Protein AF-A0A927DYT1-F1 (afdb_monomer_lite)

Sequence (85 aa):
MFANERRPGRPKTNPLSRDEQLRINKRNQLKRDKVRGLKRVELKLNADAVDALNELAEARNMSRSDLIEEMLMTQLTALRSRGKV

Secondary structure (DSSP, 8-state):
--TT----PSPSS-SS-HHHHHHHHHHHHHHHHHHTT---------HHHHHHHHHHHHHTTS-HHHHHHHHHHHHHHHHHHTT--

Organism: Klebsiella pneumoniae (NCBI:txid573)

InterPro domains:
  IPR010985 Ribbon-helix-helix [SSF47598] (39-72)
  IPR019661 Replication regulatory protein RepA2 [PF10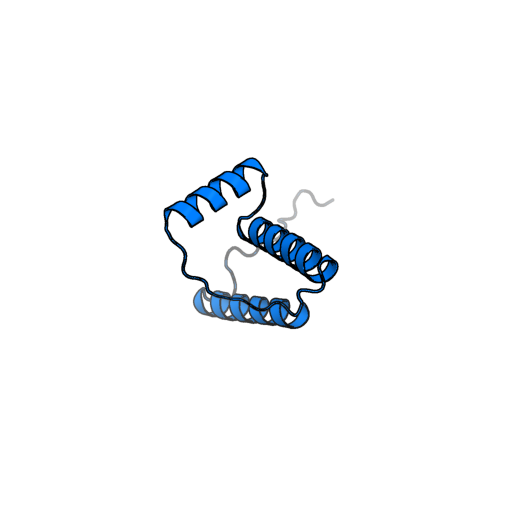723] (4-72)

Structure (mmCIF, N/CA/C/O backbone):
data_AF-A0A927DYT1-F1
#
_entry.id   AF-A0A927DYT1-F1
#
loop_
_atom_site.group_PDB
_atom_site.id
_atom_site.type_symbol
_atom_site.label_atom_id
_atom_site.label_alt_id
_atom_site.label_comp_id
_atom_site.label_asym_id
_atom_site.label_entity_id
_atom_site.label_seq_id
_atom_site.pdbx_PDB_ins_code
_atom_site.Cartn_x
_atom_site.Cartn_y
_atom_site.Cartn_z
_atom_site.occupancy
_atom_site.B_iso_or_equiv
_atom_site.auth_seq_id
_atom_site.auth_comp_id
_atom_site.auth_asym_id
_atom_site.auth_atom_id
_atom_site.pdbx_PDB_model_num
ATOM 1 N N . MET A 1 1 ? 32.708 -35.449 -19.500 1.00 55.19 1 MET A N 1
ATOM 2 C CA . MET A 1 1 ? 32.867 -35.001 -20.901 1.00 55.19 1 MET A CA 1
ATOM 3 C C . MET A 1 1 ? 32.152 -33.662 -21.182 1.00 55.19 1 MET A C 1
ATOM 5 O O . MET A 1 1 ? 31.531 -33.537 -22.213 1.00 55.19 1 MET A O 1
ATOM 9 N N . PHE A 1 2 ? 32.255 -32.633 -20.319 1.00 57.28 2 PHE A N 1
ATOM 10 C CA . PHE A 1 2 ? 31.701 -31.280 -20.602 1.00 57.28 2 PHE A CA 1
ATOM 11 C C . PHE A 1 2 ? 32.499 -30.138 -19.932 1.00 57.28 2 PHE A C 1
ATOM 13 O O . PHE A 1 2 ? 32.006 -29.025 -19.779 1.00 57.28 2 PHE A O 1
ATOM 20 N N . ALA A 1 3 ? 33.724 -30.406 -19.466 1.00 58.03 3 ALA A N 1
ATOM 21 C CA . ALA A 1 3 ? 34.493 -29.448 -18.662 1.00 58.03 3 ALA A CA 1
ATOM 22 C C . ALA A 1 3 ? 35.133 -28.314 -19.490 1.00 58.03 3 ALA A C 1
ATOM 24 O O . ALA A 1 3 ? 35.456 -27.271 -18.934 1.00 58.03 3 ALA A O 1
ATOM 25 N N . ASN A 1 4 ? 35.270 -28.497 -20.809 1.00 63.31 4 ASN A N 1
ATOM 26 C CA . ASN A 1 4 ? 35.916 -27.540 -21.718 1.00 63.31 4 ASN A CA 1
ATOM 27 C C . ASN A 1 4 ? 34.932 -26.812 -22.653 1.00 63.31 4 ASN A C 1
ATOM 29 O O . ASN A 1 4 ? 35.359 -26.065 -23.531 1.00 63.31 4 ASN A O 1
ATOM 33 N N . GLU A 1 5 ? 33.620 -27.003 -22.485 1.00 55.62 5 GLU A N 1
ATOM 34 C CA . GLU A 1 5 ? 32.621 -26.281 -23.275 1.00 55.62 5 GLU A CA 1
ATOM 35 C C . GLU A 1 5 ? 32.283 -24.937 -22.622 1.00 55.62 5 GLU A C 1
ATOM 37 O O . GLU A 1 5 ? 31.806 -24.866 -21.485 1.00 55.62 5 GLU A O 1
ATOM 42 N N . ARG A 1 6 ? 32.500 -23.840 -23.359 1.00 62.00 6 ARG A N 1
ATOM 43 C CA . ARG A 1 6 ? 31.997 -22.516 -22.979 1.00 62.00 6 ARG A CA 1
ATOM 44 C C . ARG A 1 6 ? 30.471 -22.555 -22.996 1.00 62.00 6 ARG A C 1
ATOM 46 O O . ARG A 1 6 ? 29.860 -22.448 -24.055 1.00 62.00 6 ARG A O 1
ATOM 53 N N . ARG A 1 7 ? 29.849 -22.677 -21.821 1.00 66.12 7 ARG A N 1
ATOM 54 C CA . ARG A 1 7 ? 28.401 -22.480 -21.676 1.00 66.12 7 ARG A CA 1
ATOM 55 C C . ARG A 1 7 ? 28.072 -21.058 -22.145 1.00 66.12 7 ARG A C 1
ATOM 57 O O . ARG A 1 7 ? 28.684 -20.123 -21.621 1.00 66.12 7 ARG A O 1
ATOM 64 N N . PRO A 1 8 ? 27.150 -20.862 -23.104 1.00 68.62 8 PRO A N 1
ATOM 65 C CA . PRO A 1 8 ? 26.686 -19.526 -23.439 1.00 68.62 8 PRO A CA 1
ATOM 66 C C . PRO A 1 8 ? 26.142 -18.892 -22.155 1.00 68.62 8 PRO A C 1
ATOM 68 O O . PRO A 1 8 ? 25.177 -19.378 -21.566 1.00 68.62 8 PRO A O 1
ATOM 71 N N . GLY A 1 9 ? 26.820 -17.857 -21.661 1.00 71.75 9 GLY A N 1
ATOM 72 C CA . GLY A 1 9 ? 26.341 -17.095 -20.514 1.00 71.75 9 GLY A CA 1
ATOM 73 C C . GLY A 1 9 ? 25.022 -16.397 -20.847 1.00 71.75 9 GLY A C 1
ATOM 74 O O . GLY A 1 9 ? 24.657 -16.256 -22.016 1.00 71.75 9 GLY A O 1
ATOM 75 N N . ARG A 1 10 ? 24.316 -15.921 -19.814 1.00 72.38 10 ARG A N 1
ATOM 76 C CA . ARG A 1 10 ? 23.150 -15.042 -19.985 1.00 72.38 10 ARG A CA 1
ATOM 77 C C . ARG A 1 10 ? 23.519 -13.928 -20.982 1.00 72.38 10 ARG A C 1
ATOM 79 O O . ARG A 1 10 ? 24.533 -13.265 -20.748 1.00 72.38 10 ARG A O 1
ATOM 86 N N . PRO A 1 11 ? 22.743 -13.719 -22.064 1.00 68.62 11 PRO A N 1
ATOM 87 C CA . PRO A 1 11 ? 23.001 -12.657 -23.028 1.00 68.62 11 PRO A CA 1
ATOM 88 C C . PRO A 1 11 ? 23.262 -11.341 -22.295 1.00 68.62 11 PRO A C 1
ATOM 90 O O . PRO A 1 11 ? 22.485 -10.946 -21.422 1.00 68.62 11 PRO A O 1
ATOM 93 N N . LYS A 1 12 ? 24.403 -10.711 -22.593 1.00 60.69 12 LYS A N 1
ATOM 94 C CA . LYS A 1 12 ? 24.932 -9.575 -21.819 1.00 60.69 12 LYS A CA 1
ATOM 95 C C . LYS A 1 12 ? 24.047 -8.327 -21.915 1.00 60.69 12 LYS A C 1
ATOM 97 O O . LYS A 1 12 ? 24.191 -7.410 -21.114 1.00 60.69 12 LYS A O 1
ATOM 102 N N . THR A 1 13 ? 23.131 -8.299 -22.875 1.00 67.38 13 THR A N 1
ATOM 103 C CA . THR A 1 13 ? 22.244 -7.178 -23.156 1.00 67.38 13 THR A CA 1
ATOM 104 C C . THR A 1 13 ? 20.822 -7.688 -23.359 1.00 67.38 13 THR A C 1
ATOM 106 O O . THR A 1 13 ? 20.589 -8.717 -23.994 1.00 67.38 13 THR A O 1
ATOM 109 N N . ASN A 1 14 ? 19.854 -6.979 -22.776 1.00 68.75 14 ASN A N 1
ATOM 110 C CA . ASN A 1 14 ? 18.450 -7.187 -23.104 1.00 68.75 14 ASN A CA 1
ATOM 111 C C . ASN A 1 14 ? 18.266 -6.858 -24.600 1.00 68.75 14 ASN A C 1
ATOM 113 O O . ASN A 1 14 ? 18.724 -5.791 -25.009 1.00 68.75 14 ASN A O 1
ATOM 117 N N . PRO A 1 15 ? 17.635 -7.728 -25.417 1.00 82.81 15 PRO A N 1
ATOM 118 C CA . PRO A 1 15 ? 17.380 -7.440 -26.833 1.00 82.81 15 PRO A CA 1
ATOM 119 C C . PRO A 1 15 ? 16.466 -6.225 -27.048 1.00 82.81 15 PRO A C 1
ATOM 121 O O . PRO A 1 15 ? 16.377 -5.721 -28.161 1.00 82.81 15 PRO A O 1
ATOM 124 N N . LEU A 1 16 ? 15.783 -5.769 -25.997 1.00 82.81 16 LEU A N 1
ATOM 125 C CA . LEU A 1 16 ? 14.908 -4.605 -26.014 1.00 82.81 16 LEU A CA 1
ATOM 126 C C . LEU A 1 16 ? 15.624 -3.368 -25.480 1.00 82.81 16 LEU A C 1
ATOM 128 O O . LEU A 1 16 ? 16.364 -3.440 -24.492 1.00 82.81 16 LEU A O 1
ATOM 132 N N . SER A 1 17 ? 15.302 -2.213 -26.059 1.00 88.81 17 SER A N 1
ATOM 133 C CA . SER A 1 17 ? 15.644 -0.932 -25.445 1.00 88.81 17 SER A CA 1
ATOM 134 C C . SER A 1 17 ? 14.979 -0.789 -24.068 1.00 88.81 17 SER A C 1
ATOM 136 O O . SER A 1 17 ? 13.963 -1.425 -23.759 1.00 88.81 17 SER A O 1
ATOM 138 N N . ARG A 1 18 ? 15.535 0.083 -23.218 1.00 87.94 18 ARG A N 1
ATOM 139 C CA . ARG A 1 18 ? 14.983 0.365 -21.883 1.00 87.94 18 ARG A CA 1
ATOM 140 C C . ARG A 1 18 ? 13.519 0.807 -21.954 1.00 87.94 18 ARG A C 1
ATOM 142 O O . ARG A 1 18 ? 12.711 0.351 -21.148 1.00 87.94 18 ARG A O 1
ATOM 149 N N . ASP A 1 19 ? 13.167 1.632 -22.933 1.00 90.69 19 ASP A N 1
ATOM 150 C CA . ASP A 1 19 ? 11.810 2.164 -23.088 1.00 90.69 19 ASP A CA 1
ATOM 151 C C . ASP A 1 19 ? 10.808 1.082 -23.499 1.00 90.69 19 ASP A C 1
ATOM 153 O O . ASP A 1 19 ? 9.695 1.008 -22.968 1.00 90.69 19 ASP A O 1
ATOM 157 N N . GLU A 1 20 ? 11.209 0.185 -24.400 1.00 92.25 20 GLU A N 1
ATOM 158 C CA . GLU A 1 20 ? 10.406 -0.983 -24.767 1.00 92.25 20 GLU A CA 1
ATOM 159 C C . GLU A 1 20 ? 10.234 -1.934 -23.584 1.00 92.25 20 GLU A C 1
ATOM 161 O O . GLU A 1 20 ? 9.121 -2.399 -23.314 1.00 92.25 20 GLU A O 1
ATOM 166 N N . GLN A 1 21 ? 11.309 -2.172 -22.829 1.00 91.25 21 GLN A N 1
ATOM 167 C CA . GLN A 1 21 ? 11.273 -2.992 -21.626 1.00 91.25 21 GLN A CA 1
ATOM 168 C C . GLN A 1 21 ? 10.308 -2.410 -20.583 1.00 91.25 21 GLN A C 1
ATOM 170 O O . GLN A 1 21 ? 9.489 -3.148 -20.030 1.00 91.25 21 GLN A O 1
ATOM 175 N N . LEU A 1 22 ? 10.352 -1.098 -20.330 1.00 92.38 22 LEU A N 1
ATOM 176 C CA . LEU A 1 22 ? 9.435 -0.425 -19.404 1.00 92.38 22 LEU A CA 1
ATOM 177 C C . LEU A 1 22 ? 7.976 -0.555 -19.862 1.00 92.38 22 LEU A C 1
ATOM 179 O O . LEU A 1 22 ? 7.102 -0.873 -19.050 1.00 92.38 22 LEU A O 1
ATOM 183 N N . ARG A 1 23 ? 7.709 -0.395 -21.165 1.00 95.25 23 ARG A N 1
ATOM 184 C CA . ARG A 1 23 ? 6.366 -0.542 -21.751 1.00 95.25 23 ARG A CA 1
ATOM 185 C C . ARG A 1 23 ? 5.819 -1.961 -21.583 1.00 95.25 23 ARG A C 1
ATOM 187 O O . ARG A 1 23 ? 4.664 -2.135 -21.186 1.00 95.25 23 ARG A O 1
ATOM 194 N N . ILE A 1 24 ? 6.645 -2.976 -21.841 1.00 94.06 24 ILE A N 1
ATOM 195 C CA . ILE A 1 24 ? 6.275 -4.390 -21.677 1.00 94.06 24 ILE A CA 1
ATOM 196 C C . ILE A 1 24 ? 6.049 -4.726 -20.202 1.00 94.06 24 ILE A C 1
ATOM 198 O O . ILE A 1 24 ? 5.030 -5.329 -19.863 1.00 94.06 24 ILE A O 1
ATOM 202 N N . ASN A 1 25 ? 6.938 -4.286 -19.311 1.00 94.38 25 ASN A N 1
ATOM 203 C CA . ASN A 1 25 ? 6.795 -4.503 -17.872 1.00 94.38 25 ASN A CA 1
ATOM 204 C C . ASN A 1 25 ? 5.499 -3.890 -17.336 1.00 94.38 25 ASN A C 1
ATOM 206 O O . ASN A 1 25 ? 4.769 -4.553 -16.596 1.00 94.38 25 ASN A O 1
ATOM 210 N N . LYS A 1 26 ? 5.166 -2.664 -17.762 1.00 94.12 26 LYS A N 1
ATOM 211 C CA . LYS A 1 26 ? 3.915 -2.006 -17.379 1.00 94.12 26 LYS A CA 1
ATOM 212 C C . LYS A 1 26 ? 2.692 -2.763 -17.892 1.00 94.12 26 LYS A C 1
ATOM 214 O O . LYS A 1 26 ? 1.751 -2.984 -17.134 1.00 94.12 26 LYS A O 1
ATOM 219 N N . ARG A 1 27 ? 2.708 -3.214 -19.151 1.00 95.12 27 ARG A N 1
ATOM 220 C CA . ARG A 1 27 ? 1.619 -4.024 -19.721 1.00 95.12 27 ARG A CA 1
ATOM 221 C C . ARG A 1 27 ? 1.426 -5.332 -18.950 1.00 95.12 27 ARG A C 1
ATOM 223 O O . ARG A 1 27 ? 0.295 -5.691 -18.634 1.00 95.12 27 ARG A O 1
ATOM 230 N N . ASN A 1 28 ? 2.515 -6.021 -18.615 1.00 94.94 28 ASN A N 1
ATOM 231 C CA . ASN A 1 28 ? 2.471 -7.265 -17.848 1.00 94.94 28 ASN A CA 1
ATOM 232 C C . ASN A 1 28 ? 1.959 -7.041 -16.422 1.00 94.94 28 ASN A C 1
ATOM 234 O O . ASN A 1 28 ? 1.175 -7.852 -15.936 1.00 94.94 28 ASN A O 1
ATOM 238 N N . GLN A 1 29 ? 2.350 -5.939 -15.773 1.00 90.50 29 GLN A N 1
ATOM 239 C CA . GLN A 1 29 ? 1.799 -5.532 -14.479 1.00 90.50 29 GLN A CA 1
ATOM 240 C C . GLN A 1 29 ? 0.278 -5.365 -14.566 1.00 90.50 29 GLN A C 1
ATOM 242 O O . GLN A 1 29 ? -0.444 -6.063 -13.865 1.00 90.50 29 GLN A O 1
ATOM 247 N N . LEU A 1 30 ? -0.211 -4.537 -15.495 1.00 92.44 30 LEU A N 1
ATOM 248 C CA . LEU A 1 30 ? -1.648 -4.299 -15.670 1.00 92.44 30 LEU A CA 1
ATOM 249 C C . LEU A 1 30 ? -2.422 -5.586 -15.988 1.00 92.44 30 LEU A C 1
ATOM 251 O O . LEU A 1 30 ? -3.525 -5.786 -15.485 1.00 92.44 30 LEU A O 1
ATOM 255 N N . LYS A 1 31 ? -1.845 -6.481 -16.802 1.00 94.38 31 LYS A N 1
ATOM 256 C CA . LYS A 1 31 ? -2.451 -7.784 -17.107 1.00 94.38 31 LYS A CA 1
ATOM 257 C C . LYS A 1 31 ? -2.565 -8.654 -15.852 1.00 94.38 31 LYS A C 1
ATOM 259 O O . LYS A 1 31 ? -3.617 -9.251 -15.646 1.00 94.38 31 LYS A O 1
ATOM 264 N N . ARG A 1 32 ? -1.517 -8.723 -15.022 1.00 92.62 32 ARG A N 1
ATOM 265 C CA . ARG A 1 32 ? -1.546 -9.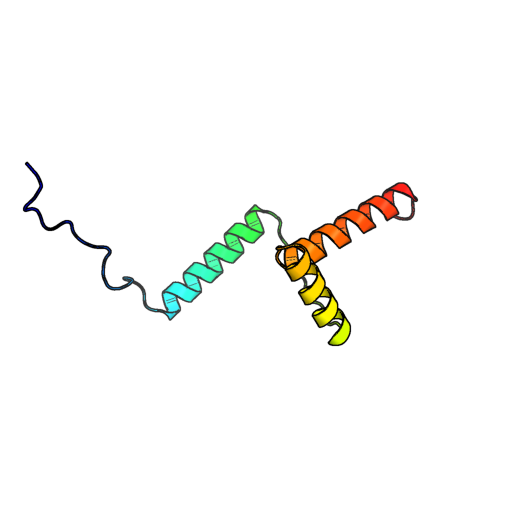476 -13.755 1.00 92.62 32 ARG A CA 1
ATOM 266 C C . ARG A 1 32 ? -2.578 -8.907 -12.792 1.00 92.62 32 ARG A C 1
ATOM 268 O O . ARG A 1 32 ? -3.367 -9.677 -12.255 1.00 92.62 32 ARG A O 1
ATOM 275 N N . ASP A 1 33 ? -2.600 -7.590 -12.627 1.00 93.38 33 ASP A N 1
ATOM 276 C CA . ASP A 1 33 ? -3.527 -6.917 -11.717 1.00 93.38 33 ASP A CA 1
ATOM 277 C C . ASP A 1 33 ? -4.977 -7.167 -12.153 1.00 93.38 33 ASP A C 1
ATOM 279 O O . ASP A 1 33 ? -5.798 -7.591 -11.343 1.00 93.38 33 ASP A O 1
ATOM 283 N N . LYS A 1 34 ? -5.266 -7.049 -13.459 1.00 92.12 34 LYS A N 1
ATOM 284 C CA . LYS A 1 34 ? -6.587 -7.354 -14.029 1.00 92.12 34 LYS A CA 1
ATOM 285 C C . LYS A 1 34 ? -7.013 -8.801 -13.776 1.00 92.12 34 LYS A C 1
ATOM 287 O O . LYS A 1 34 ? -8.146 -9.032 -13.371 1.00 92.12 34 LYS A O 1
ATOM 292 N N . VAL A 1 35 ? -6.125 -9.769 -14.018 1.00 94.31 35 VAL A N 1
ATOM 293 C CA . VAL A 1 35 ? -6.419 -11.200 -13.808 1.00 94.31 35 VAL A CA 1
ATOM 294 C C . VAL A 1 35 ? -6.687 -11.504 -12.335 1.00 94.31 35 VAL A C 1
ATOM 296 O O . VAL A 1 35 ? -7.535 -12.333 -12.031 1.00 94.31 35 VAL A O 1
ATOM 299 N N . ARG A 1 36 ? -5.999 -10.815 -11.421 1.00 92.19 36 ARG A N 1
ATOM 300 C CA . ARG A 1 36 ? -6.179 -10.972 -9.973 1.00 92.19 36 ARG A CA 1
ATOM 301 C C . ARG A 1 36 ? -7.322 -10.127 -9.400 1.00 92.19 36 ARG A C 1
ATOM 303 O O . ARG A 1 36 ? -7.520 -10.136 -8.194 1.00 92.19 36 ARG A O 1
ATOM 310 N N . GLY A 1 37 ? -8.050 -9.379 -10.235 1.00 92.06 37 GLY A N 1
ATOM 311 C CA . GLY A 1 37 ? -9.110 -8.473 -9.783 1.00 92.06 37 GLY A CA 1
ATOM 312 C C . GLY A 1 37 ? -8.608 -7.311 -8.917 1.00 92.06 37 GLY A C 1
ATOM 313 O O . GLY A 1 37 ? -9.406 -6.676 -8.230 1.00 92.06 37 GLY A O 1
ATOM 314 N N . LEU A 1 38 ? -7.304 -7.022 -8.946 1.00 89.50 38 LEU A N 1
ATOM 315 C CA . LEU A 1 38 ? -6.694 -5.981 -8.128 1.00 89.50 38 LEU A CA 1
ATOM 316 C C . LEU A 1 38 ? -7.041 -4.604 -8.690 1.00 89.50 38 LEU A C 1
ATOM 318 O O . LEU A 1 38 ? -6.914 -4.342 -9.889 1.00 89.50 38 LEU A O 1
ATOM 322 N N . LYS A 1 39 ? -7.447 -3.703 -7.797 1.00 89.69 39 LYS A N 1
ATOM 323 C CA . LYS A 1 39 ? -7.676 -2.292 -8.106 1.00 89.69 39 LYS A CA 1
ATOM 324 C C . LYS A 1 39 ? -6.706 -1.451 -7.293 1.00 89.69 39 LYS A C 1
ATOM 326 O O . LYS A 1 39 ? -6.598 -1.621 -6.083 1.00 89.69 39 LYS A O 1
ATOM 331 N N . ARG A 1 40 ? -6.005 -0.536 -7.959 1.00 89.19 40 ARG A N 1
ATOM 332 C CA . ARG A 1 40 ? -5.143 0.437 -7.287 1.00 89.19 40 ARG A CA 1
ATOM 333 C C . ARG A 1 40 ? -5.983 1.639 -6.868 1.00 89.19 40 ARG A C 1
ATOM 335 O O . ARG A 1 40 ? -6.705 2.194 -7.691 1.00 89.19 40 ARG A O 1
ATOM 342 N N . VAL A 1 41 ? -5.842 2.037 -5.610 1.00 91.25 41 VAL A N 1
ATOM 343 C CA . VAL A 1 41 ? -6.410 3.268 -5.057 1.00 91.25 41 VAL A CA 1
ATOM 344 C C . VAL A 1 41 ? -5.256 4.180 -4.660 1.00 91.25 41 VAL A C 1
ATOM 346 O O . VAL A 1 41 ? -4.245 3.712 -4.138 1.00 91.25 41 VAL A O 1
ATOM 349 N N . GLU A 1 42 ? -5.392 5.470 -4.939 1.00 94.44 42 GLU A N 1
ATOM 350 C CA . GLU A 1 42 ? -4.463 6.501 -4.480 1.00 94.44 42 GLU A CA 1
ATOM 351 C C . GLU A 1 42 ? -5.099 7.248 -3.309 1.00 94.44 42 GLU A C 1
ATOM 353 O O . GLU A 1 42 ? -6.260 7.648 -3.376 1.00 94.44 42 GLU A O 1
ATOM 358 N N . LEU A 1 43 ? -4.341 7.410 -2.226 1.00 92.75 43 LEU A N 1
ATOM 359 C CA . LEU A 1 43 ? -4.808 8.013 -0.984 1.00 92.75 43 LEU A CA 1
ATOM 360 C C . LEU A 1 43 ? -3.811 9.079 -0.531 1.00 92.75 43 LEU A C 1
ATOM 362 O O . LEU A 1 43 ? -2.602 8.854 -0.553 1.00 92.75 43 LEU A O 1
ATOM 366 N N . LYS A 1 44 ? -4.328 10.235 -0.111 1.00 95.88 44 LYS A N 1
ATOM 367 C CA . LYS A 1 44 ? -3.547 11.285 0.547 1.00 95.88 44 LYS A CA 1
ATOM 368 C C . LYS A 1 44 ? -3.717 11.141 2.055 1.00 95.88 44 LYS A C 1
ATOM 370 O O . LYS A 1 44 ? -4.845 11.069 2.533 1.00 95.88 44 LYS A O 1
ATOM 375 N N . LEU A 1 45 ? -2.604 11.096 2.776 1.00 94.19 45 LEU A N 1
ATOM 376 C CA . LEU A 1 45 ? -2.545 10.958 4.228 1.00 94.19 45 LEU A CA 1
ATOM 377 C C . LEU A 1 45 ? -1.596 12.009 4.800 1.00 94.19 45 LEU A C 1
ATOM 379 O O . LEU A 1 45 ? -0.732 12.523 4.087 1.00 94.19 45 LEU A O 1
ATOM 383 N N . ASN A 1 46 ? -1.751 12.300 6.087 1.00 96.38 46 ASN A N 1
ATOM 384 C CA . ASN A 1 46 ? -0.790 13.112 6.828 1.00 96.38 46 ASN A CA 1
ATOM 385 C C . ASN A 1 46 ? 0.564 12.389 6.891 1.00 96.38 46 ASN A C 1
ATOM 387 O O . ASN A 1 46 ? 0.587 11.161 6.987 1.00 96.38 46 ASN A O 1
ATOM 391 N N . ALA A 1 47 ? 1.666 13.143 6.865 1.00 96.25 47 ALA A N 1
ATOM 392 C CA . ALA A 1 47 ? 3.022 12.586 6.893 1.00 96.25 47 ALA A CA 1
ATOM 393 C C . ALA A 1 47 ? 3.233 11.667 8.107 1.00 96.25 47 ALA A C 1
ATOM 395 O O . ALA A 1 47 ? 3.550 10.496 7.925 1.00 96.25 47 ALA A O 1
ATOM 396 N N . ASP A 1 48 ? 2.874 12.139 9.303 1.00 96.94 48 ASP A N 1
ATOM 397 C CA . ASP A 1 48 ? 2.997 11.377 10.554 1.00 96.94 48 ASP A CA 1
ATOM 398 C C . ASP A 1 48 ? 2.273 10.021 10.505 1.00 96.94 48 ASP A C 1
ATOM 400 O O . ASP A 1 48 ? 2.746 9.020 11.038 1.00 96.94 48 ASP A O 1
ATOM 404 N N . ALA A 1 49 ? 1.120 9.961 9.829 1.00 94.75 49 ALA A N 1
ATOM 405 C CA . ALA A 1 49 ? 0.377 8.714 9.675 1.00 94.75 49 ALA A CA 1
ATOM 406 C C . ALA A 1 49 ? 1.092 7.739 8.727 1.00 94.75 49 ALA A C 1
ATOM 408 O O . ALA A 1 49 ? 1.040 6.528 8.932 1.00 94.75 49 ALA A O 1
ATOM 409 N N . VAL A 1 50 ? 1.750 8.251 7.683 1.00 95.81 50 VAL A N 1
ATOM 410 C CA . VAL A 1 50 ? 2.545 7.433 6.758 1.00 95.81 50 VAL A CA 1
ATOM 411 C C . VAL A 1 50 ? 3.787 6.887 7.457 1.00 95.81 50 VAL A C 1
ATOM 413 O O . VAL A 1 50 ? 4.110 5.715 7.263 1.00 95.81 50 VAL A O 1
ATOM 416 N N . ASP A 1 51 ? 4.439 7.701 8.281 1.00 97.19 51 ASP A N 1
ATOM 417 C CA . ASP A 1 51 ? 5.637 7.308 9.022 1.00 97.19 51 ASP A CA 1
ATOM 418 C C . ASP A 1 51 ? 5.314 6.220 10.049 1.00 97.19 51 ASP A C 1
ATOM 420 O O . ASP A 1 51 ? 5.923 5.151 10.015 1.00 97.19 51 ASP A O 1
ATOM 424 N N . ALA A 1 52 ? 4.247 6.397 10.835 1.00 96.62 52 ALA A N 1
ATOM 425 C CA . ALA A 1 52 ? 3.773 5.367 11.759 1.00 96.62 52 ALA A CA 1
ATOM 426 C C . ALA A 1 52 ? 3.425 4.040 11.049 1.00 96.62 52 ALA A C 1
ATOM 428 O O . ALA A 1 52 ? 3.700 2.956 11.567 1.00 96.62 52 ALA A O 1
ATOM 429 N N . LEU A 1 53 ? 2.835 4.096 9.846 1.00 96.25 53 LEU A N 1
ATOM 430 C CA . LEU A 1 53 ? 2.549 2.896 9.047 1.00 96.25 53 LEU A CA 1
ATOM 431 C C . LEU A 1 53 ? 3.823 2.206 8.541 1.00 96.25 53 LEU A C 1
ATOM 433 O O . LEU A 1 53 ? 3.840 0.978 8.457 1.00 96.25 53 LEU A O 1
ATOM 437 N N . ASN A 1 54 ? 4.863 2.965 8.182 1.00 96.12 54 ASN A N 1
ATOM 438 C CA . ASN A 1 54 ? 6.150 2.396 7.777 1.00 96.12 54 ASN A CA 1
ATOM 439 C C . ASN A 1 54 ? 6.816 1.682 8.960 1.00 96.12 54 ASN A C 1
ATOM 441 O O . ASN A 1 54 ? 7.173 0.516 8.823 1.00 96.12 54 ASN A O 1
ATOM 445 N N . GLU A 1 55 ? 6.902 2.335 10.122 1.00 97.06 55 GLU A N 1
ATOM 446 C CA . GLU A 1 55 ? 7.504 1.756 11.333 1.00 97.06 55 GLU A CA 1
ATOM 447 C C . GLU A 1 55 ? 6.802 0.456 11.752 1.00 97.06 55 GLU A C 1
ATOM 449 O O . GLU A 1 55 ? 7.449 -0.553 12.037 1.00 97.06 55 GLU A O 1
ATOM 454 N N . LEU A 1 56 ? 5.465 0.440 11.730 1.00 96.44 56 LEU A N 1
ATOM 455 C CA . LEU A 1 56 ? 4.679 -0.759 12.031 1.00 96.44 56 LEU A CA 1
ATOM 456 C C . LEU A 1 56 ? 4.903 -1.882 11.010 1.00 96.44 56 LEU A C 1
ATOM 458 O O . LEU A 1 56 ? 4.940 -3.053 11.391 1.00 96.44 56 LEU A O 1
ATOM 462 N N . ALA A 1 57 ? 5.026 -1.545 9.725 1.00 97.12 57 ALA A N 1
ATOM 463 C CA . ALA A 1 57 ? 5.277 -2.525 8.672 1.00 97.12 57 ALA A CA 1
ATOM 464 C C . ALA A 1 57 ? 6.679 -3.139 8.804 1.00 97.12 57 ALA A C 1
ATOM 466 O O . ALA A 1 57 ? 6.825 -4.359 8.712 1.00 97.12 57 ALA A O 1
ATOM 467 N N . GLU A 1 58 ? 7.685 -2.313 9.104 1.00 96.81 58 GLU A N 1
ATOM 468 C CA . GLU A 1 58 ? 9.057 -2.746 9.378 1.00 96.81 58 GLU A CA 1
ATOM 469 C C . GLU A 1 58 ? 9.129 -3.638 10.621 1.00 96.81 58 GLU A C 1
ATOM 471 O O . GLU A 1 58 ? 9.688 -4.733 10.556 1.00 96.81 58 GLU A O 1
ATOM 476 N N . ALA A 1 59 ? 8.484 -3.237 11.722 1.00 96.62 59 ALA A N 1
ATOM 477 C CA . ALA A 1 59 ? 8.428 -4.025 12.954 1.00 96.62 59 ALA A CA 1
ATOM 478 C C . ALA A 1 59 ? 7.780 -5.407 12.753 1.00 96.62 59 ALA A C 1
ATOM 480 O O . ALA A 1 59 ? 8.125 -6.368 13.440 1.00 96.62 59 ALA A O 1
ATOM 481 N N . ARG A 1 60 ? 6.849 -5.522 11.798 1.00 95.06 60 ARG A N 1
ATOM 482 C CA . ARG A 1 60 ? 6.183 -6.780 11.422 1.00 95.06 60 ARG A CA 1
ATOM 483 C C . ARG A 1 60 ? 6.860 -7.511 10.259 1.00 95.06 60 ARG A C 1
ATOM 485 O O . ARG A 1 60 ? 6.367 -8.561 9.851 1.00 95.06 60 ARG A O 1
ATOM 492 N N . ASN A 1 61 ? 7.969 -6.983 9.736 1.00 95.75 61 ASN A N 1
ATOM 493 C CA . ASN A 1 61 ? 8.705 -7.523 8.593 1.00 95.75 61 ASN A CA 1
ATOM 494 C C . ASN A 1 61 ? 7.811 -7.803 7.363 1.00 95.75 61 ASN A C 1
ATOM 496 O O . ASN A 1 61 ? 7.909 -8.853 6.725 1.00 95.75 61 ASN A O 1
ATOM 500 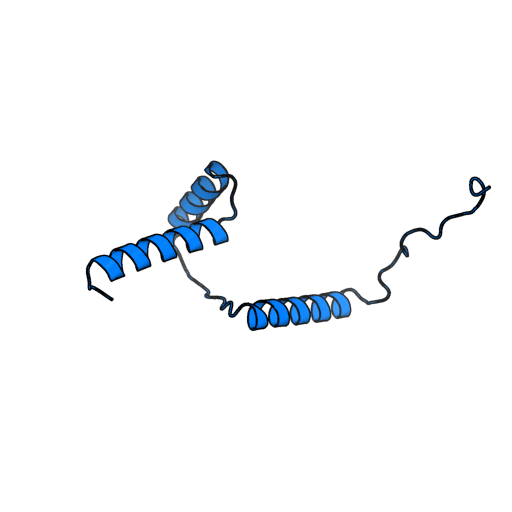N N . MET A 1 62 ? 6.914 -6.868 7.042 1.00 95.62 62 MET A N 1
ATOM 501 C CA . MET A 1 62 ? 5.995 -6.950 5.900 1.00 95.62 62 MET A CA 1
ATOM 502 C C . MET A 1 62 ? 5.973 -5.641 5.112 1.00 95.62 62 MET A C 1
ATOM 504 O O . MET A 1 62 ? 6.451 -4.609 5.580 1.00 95.62 62 MET A O 1
ATOM 508 N N . SER A 1 63 ? 5.422 -5.654 3.894 1.00 95.50 63 SER A N 1
ATOM 509 C CA . SER A 1 63 ? 5.296 -4.409 3.138 1.00 95.50 63 SER A CA 1
ATOM 510 C C . SER A 1 63 ? 4.182 -3.536 3.719 1.00 95.50 63 SER A C 1
ATOM 512 O O . SER A 1 63 ? 3.148 -4.031 4.171 1.00 95.50 63 SER A O 1
ATOM 514 N N . ARG A 1 64 ? 4.346 -2.210 3.645 1.00 95.31 64 ARG A N 1
ATOM 515 C CA . ARG A 1 64 ? 3.293 -1.260 4.040 1.00 95.31 64 ARG A CA 1
ATOM 516 C C . ARG A 1 64 ? 1.961 -1.532 3.327 1.00 95.31 64 ARG A C 1
ATOM 518 O O . ARG A 1 64 ? 0.905 -1.320 3.911 1.00 95.31 64 ARG A O 1
ATOM 525 N N . SER A 1 65 ? 1.996 -1.964 2.064 1.00 93.44 65 SER A N 1
ATOM 526 C CA . SER A 1 65 ? 0.779 -2.289 1.310 1.00 93.44 65 SER A CA 1
ATOM 527 C C . SER A 1 65 ? 0.047 -3.493 1.897 1.00 93.44 65 SER A C 1
ATOM 529 O O . SER A 1 65 ? -1.170 -3.415 2.049 1.00 93.44 65 SER A O 1
ATOM 531 N N . ASP A 1 66 ? 0.780 -4.540 2.277 1.00 93.94 66 ASP A N 1
ATOM 532 C CA . ASP A 1 66 ? 0.198 -5.740 2.887 1.00 93.94 66 ASP A CA 1
ATOM 533 C C . ASP A 1 66 ? -0.397 -5.412 4.264 1.00 93.94 66 ASP A C 1
ATOM 535 O O . ASP A 1 66 ? -1.522 -5.809 4.561 1.00 93.94 66 ASP A O 1
ATOM 539 N N . LEU A 1 67 ? 0.303 -4.598 5.068 1.00 96.19 67 LEU A N 1
ATOM 540 C CA . LEU A 1 67 ? -0.203 -4.128 6.362 1.00 96.19 67 LEU A CA 1
ATOM 541 C C . LEU A 1 67 ? -1.534 -3.374 6.211 1.00 96.19 67 LEU A C 1
ATOM 543 O O . LEU A 1 67 ? -2.487 -3.627 6.947 1.00 96.19 67 LEU A O 1
ATOM 547 N N . ILE A 1 68 ? -1.613 -2.443 5.255 1.00 95.88 68 ILE A N 1
ATOM 548 C CA . ILE A 1 68 ? -2.836 -1.666 5.009 1.00 95.88 68 ILE A CA 1
ATOM 549 C C . ILE A 1 68 ? -3.979 -2.585 4.559 1.00 95.88 68 ILE A C 1
ATOM 551 O O . ILE A 1 68 ? -5.110 -2.417 5.017 1.00 95.88 68 ILE A O 1
ATOM 555 N N . GLU A 1 69 ? -3.705 -3.555 3.685 1.00 94.31 69 GLU A N 1
ATOM 556 C CA . GLU A 1 69 ? -4.700 -4.537 3.246 1.00 94.31 69 GLU A CA 1
ATOM 557 C C . GLU A 1 69 ? -5.234 -5.366 4.426 1.00 94.31 69 GLU A C 1
ATOM 559 O O . GLU A 1 69 ? -6.452 -5.468 4.599 1.00 94.31 69 GLU A O 1
ATOM 564 N N . GLU A 1 70 ? -4.348 -5.877 5.287 1.00 95.44 70 GLU A N 1
ATOM 565 C CA . GLU A 1 70 ? -4.712 -6.634 6.492 1.00 95.44 70 GLU A CA 1
ATOM 566 C C . GLU A 1 70 ? -5.606 -5.807 7.432 1.00 95.44 70 GLU A C 1
ATOM 568 O O . GLU A 1 70 ? -6.662 -6.275 7.878 1.00 95.44 70 GLU A O 1
ATOM 573 N N . MET A 1 71 ? -5.227 -4.552 7.697 1.00 95.56 71 MET A N 1
ATOM 574 C CA . MET A 1 71 ? -5.994 -3.642 8.553 1.00 95.56 71 MET A CA 1
ATOM 575 C C . MET A 1 71 ? -7.386 -3.352 7.977 1.00 95.56 71 MET A C 1
ATOM 577 O O . MET A 1 71 ? -8.381 -3.400 8.707 1.00 95.56 71 MET A O 1
ATOM 581 N N . LEU A 1 72 ? -7.482 -3.087 6.668 1.00 95.25 72 LEU A N 1
ATOM 582 C CA . LEU A 1 72 ? -8.757 -2.827 5.993 1.00 95.25 72 LEU A CA 1
ATOM 583 C C . LEU A 1 72 ? -9.679 -4.050 6.033 1.00 95.25 72 LEU A C 1
ATOM 585 O O . LEU A 1 72 ? -10.861 -3.914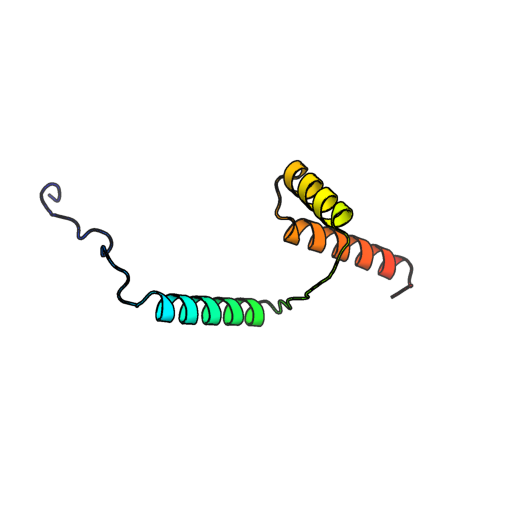 6.354 1.00 95.25 72 LEU A O 1
ATOM 589 N N . MET A 1 73 ? -9.152 -5.243 5.755 1.00 94.94 73 MET A N 1
ATOM 590 C CA . MET A 1 73 ? -9.932 -6.484 5.772 1.00 94.94 73 MET A CA 1
ATOM 591 C C . MET A 1 73 ? -10.413 -6.846 7.179 1.00 94.94 73 MET A C 1
ATOM 593 O O . MET A 1 73 ? -11.570 -7.245 7.356 1.00 94.94 73 MET A O 1
ATOM 597 N N . THR A 1 74 ? -9.565 -6.642 8.188 1.00 95.94 74 THR A N 1
ATOM 598 C CA . THR A 1 74 ? -9.926 -6.834 9.598 1.00 95.94 74 THR A CA 1
ATOM 599 C C . THR A 1 74 ? -11.070 -5.902 9.994 1.00 95.94 74 THR A C 1
ATOM 601 O O . THR A 1 74 ? -12.084 -6.350 10.536 1.00 95.94 74 THR A O 1
ATOM 604 N N . GLN A 1 75 ? -10.963 -4.615 9.651 1.00 95.06 75 GLN A N 1
ATOM 605 C CA . GLN A 1 75 ? -11.988 -3.628 9.982 1.00 95.06 75 GLN A CA 1
ATOM 606 C C . GLN A 1 75 ? -13.302 -3.869 9.226 1.00 95.06 75 GLN A C 1
ATOM 608 O O . GLN A 1 75 ? -14.376 -3.763 9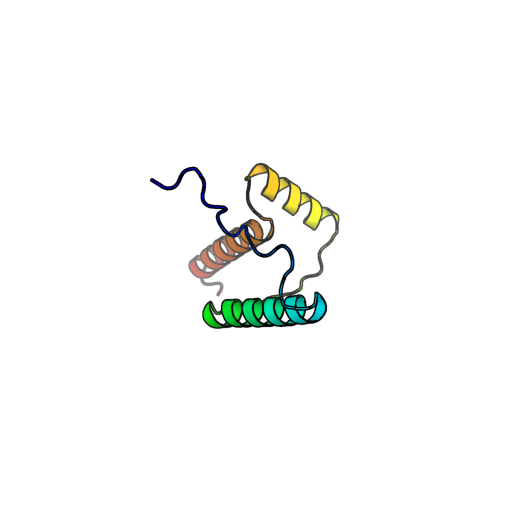.818 1.00 95.06 75 GLN A O 1
ATOM 613 N N . LEU A 1 76 ? -13.247 -4.235 7.941 1.00 94.94 76 LEU A N 1
ATOM 614 C CA . LEU A 1 76 ? -14.436 -4.592 7.158 1.00 94.94 76 LEU A CA 1
ATOM 615 C C . LEU A 1 76 ? -15.161 -5.800 7.753 1.00 94.94 76 LEU A C 1
ATOM 617 O O . LEU A 1 76 ? -16.386 -5.792 7.863 1.00 94.94 76 LEU A O 1
ATOM 621 N N . THR A 1 77 ? -14.414 -6.816 8.183 1.00 95.06 77 THR A N 1
ATOM 622 C CA . THR A 1 77 ? -14.979 -8.003 8.837 1.00 95.06 77 THR A CA 1
ATOM 623 C C . THR A 1 77 ? -15.659 -7.634 10.156 1.00 95.06 77 THR A C 1
ATOM 625 O O . THR A 1 77 ? -16.787 -8.059 10.411 1.00 95.06 77 THR A O 1
ATOM 628 N N . ALA A 1 78 ? -15.026 -6.774 10.961 1.00 95.00 78 ALA A N 1
ATOM 629 C CA . ALA A 1 78 ? -15.595 -6.271 12.210 1.00 95.00 78 ALA A CA 1
ATOM 630 C C . ALA A 1 78 ? -16.838 -5.382 12.005 1.00 95.00 78 ALA A C 1
ATOM 632 O O . ALA A 1 78 ? -17.721 -5.344 12.859 1.00 95.00 78 ALA A O 1
ATOM 633 N N . LEU A 1 79 ? -16.929 -4.644 10.896 1.00 95.38 79 LEU A N 1
ATOM 634 C CA . LEU A 1 79 ? -18.110 -3.838 10.568 1.00 95.38 79 LEU A CA 1
ATOM 635 C C . LEU A 1 79 ? -19.284 -4.700 10.091 1.00 95.38 79 LEU A C 1
ATOM 637 O O . LEU A 1 79 ? -20.415 -4.455 10.519 1.00 95.38 79 LEU A O 1
ATOM 641 N N . ARG A 1 80 ? -19.008 -5.730 9.281 1.00 94.06 80 ARG A N 1
ATOM 642 C CA . ARG A 1 80 ? -20.007 -6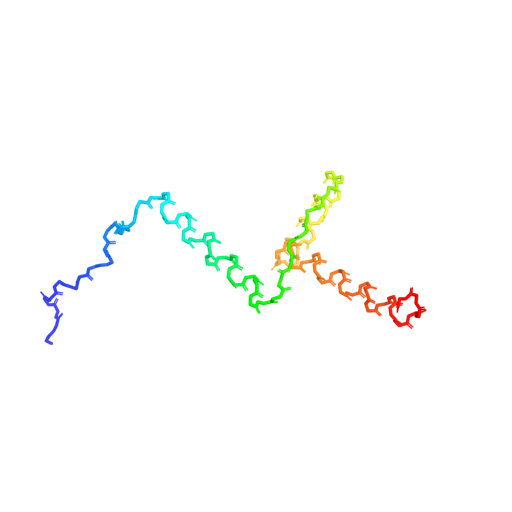.715 8.837 1.00 94.06 80 ARG A CA 1
ATOM 643 C C . ARG A 1 80 ? -20.605 -7.484 10.010 1.00 94.06 80 ARG A C 1
ATOM 645 O O . ARG A 1 80 ? -21.818 -7.635 10.087 1.00 94.06 80 ARG A O 1
ATOM 652 N N . SER A 1 81 ? -19.781 -7.912 10.971 1.00 91.75 81 SER A N 1
ATOM 653 C CA . SER A 1 81 ? -20.282 -8.611 12.166 1.00 91.75 81 SER A CA 1
ATOM 654 C C . SER A 1 81 ? -21.161 -7.729 13.058 1.00 91.75 81 SER A C 1
ATOM 656 O O . SER A 1 81 ? -22.018 -8.234 13.777 1.00 91.75 81 SER A O 1
ATOM 658 N N . ARG A 1 82 ? -20.986 -6.404 12.988 1.00 92.31 82 ARG A N 1
ATOM 659 C CA . ARG A 1 82 ? -21.801 -5.408 13.699 1.00 92.31 82 ARG A CA 1
ATOM 660 C C . ARG A 1 82 ? -23.050 -4.970 12.924 1.00 92.31 82 ARG A C 1
ATOM 662 O O . ARG A 1 82 ? -23.751 -4.087 13.408 1.00 92.31 82 ARG A O 1
ATOM 669 N N . GLY A 1 83 ? -23.300 -5.516 11.730 1.00 87.69 83 GLY A N 1
ATOM 670 C CA . GLY A 1 83 ? -24.438 -5.147 10.878 1.00 87.69 83 GLY A CA 1
ATOM 671 C C . GLY A 1 83 ? -24.406 -3.700 10.372 1.00 87.69 83 GLY A C 1
ATOM 672 O O . GLY A 1 83 ? -25.447 -3.147 10.034 1.00 87.69 83 GLY A O 1
ATOM 673 N N . LYS A 1 84 ? -23.230 -3.055 10.369 1.00 74.06 84 LYS A N 1
ATOM 674 C CA . LYS A 1 84 ? -23.070 -1.659 9.920 1.00 74.06 84 LYS A CA 1
ATOM 675 C C . LYS A 1 84 ? -22.821 -1.533 8.414 1.00 74.06 84 LYS A C 1
ATOM 677 O O . LYS A 1 84 ? -22.863 -0.418 7.900 1.00 74.06 84 LYS A O 1
ATOM 682 N N . VAL A 1 85 ? -22.528 -2.650 7.746 1.00 62.22 85 VAL A N 1
ATOM 683 C CA . VAL A 1 85 ? -22.306 -2.807 6.300 1.00 62.22 85 VAL A CA 1
ATOM 684 C C . VAL A 1 85 ? -22.794 -4.187 5.891 1.00 62.22 85 VAL A C 1
ATOM 686 O O . VAL A 1 85 ? -22.519 -5.130 6.671 1.00 62.22 85 VAL A O 1
#

pLDDT: mean 88.23, std 12.01, range [55.19, 97.19]

Radius of gyration: 22.0 Å; chains: 1; bounding box: 60×48×40 Å

Foldseek 3Di:
DPPPDDDPPDPPDDPDDPVVVVVVVVVVVVVVCVVVVHDDDDDDDDPVVVVVLCVVCVVVVHDSVVVVVVVVVVVVVVCVVVVVD